Protein AF-A0A537DTS0-F1 (afdb_monomer_lite)

Structure (mmCIF, N/CA/C/O backbone):
data_AF-A0A537DTS0-F1
#
_entry.id   AF-A0A537DTS0-F1
#
loop_
_atom_site.group_PDB
_atom_site.id
_atom_site.type_symbol
_atom_site.label_atom_id
_atom_site.label_alt_id
_atom_site.label_comp_id
_atom_site.label_asym_id
_atom_site.label_entity_id
_atom_site.label_seq_id
_atom_site.pdbx_PDB_ins_code
_atom_site.Cartn_x
_atom_site.Cartn_y
_atom_site.Cartn_z
_atom_site.occupancy
_atom_site.B_iso_or_equiv
_atom_site.auth_seq_id
_atom_site.auth_comp_id
_atom_site.auth_asym_id
_atom_site.auth_atom_id
_atom_site.pdbx_PDB_model_num
ATOM 1 N N . MET A 1 1 ? -33.161 55.915 37.685 1.00 41.47 1 MET A N 1
ATOM 2 C CA . MET A 1 1 ? -31.942 55.635 36.904 1.00 41.47 1 MET A CA 1
ATOM 3 C C . MET A 1 1 ? -31.950 54.148 36.614 1.00 41.47 1 MET A C 1
ATOM 5 O O . MET A 1 1 ? -32.057 53.367 37.553 1.00 41.47 1 MET A O 1
ATOM 9 N N . GLU A 1 2 ? -32.057 53.816 35.331 1.00 39.00 2 GLU A N 1
ATOM 10 C CA . GLU A 1 2 ? -32.366 52.496 34.772 1.00 39.00 2 GLU A CA 1
ATOM 11 C C . GLU A 1 2 ? -31.259 51.465 35.022 1.00 39.00 2 GLU A C 1
ATOM 13 O O . GLU A 1 2 ? -30.074 51.774 34.948 1.00 39.00 2 GLU A O 1
ATOM 18 N N . ASN A 1 3 ? -31.671 50.228 35.315 1.00 42.84 3 ASN A N 1
ATOM 19 C CA . ASN A 1 3 ? -30.802 49.056 35.295 1.00 42.84 3 ASN A CA 1
ATOM 20 C C . ASN A 1 3 ? -30.776 48.507 33.864 1.00 42.84 3 ASN A C 1
ATOM 22 O O . ASN A 1 3 ? -31.713 47.816 33.455 1.00 42.84 3 ASN A O 1
ATOM 26 N N . ASP A 1 4 ? -29.697 48.782 33.134 1.00 44.84 4 ASP A N 1
ATOM 27 C CA . ASP A 1 4 ? -29.421 48.180 31.831 1.00 44.84 4 ASP A CA 1
ATOM 28 C C . ASP A 1 4 ? -29.162 46.674 31.986 1.00 44.84 4 ASP A C 1
ATOM 30 O O . ASP A 1 4 ? -28.068 46.214 32.327 1.00 44.84 4 ASP A O 1
ATOM 34 N N . ARG A 1 5 ? -30.203 45.876 31.730 1.00 45.31 5 ARG A N 1
ATOM 35 C CA . ARG A 1 5 ? -30.073 44.442 31.463 1.00 45.31 5 ARG A CA 1
ATOM 36 C C . ARG A 1 5 ? -29.352 44.272 30.128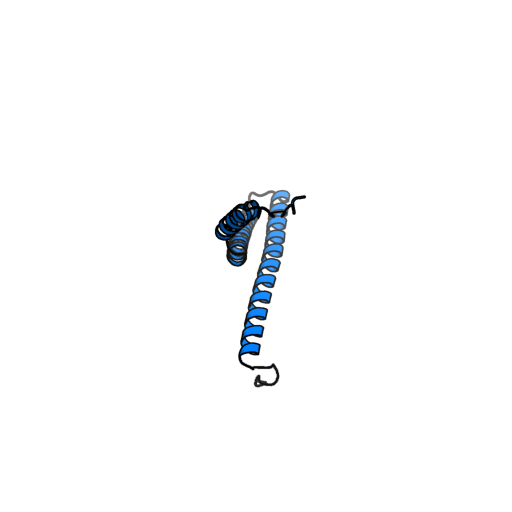 1.00 45.31 5 ARG A C 1
ATOM 38 O O . ARG A 1 5 ? -29.957 44.394 29.068 1.00 45.31 5 ARG A O 1
ATOM 45 N N . LEU A 1 6 ? -28.067 43.940 30.193 1.00 47.50 6 LEU A N 1
ATOM 46 C CA . LEU A 1 6 ? -27.316 43.393 29.067 1.00 47.50 6 LEU A CA 1
ATOM 47 C C . LEU A 1 6 ? -27.928 42.041 28.663 1.00 47.50 6 LEU A C 1
ATOM 49 O O . LEU A 1 6 ? -27.570 40.990 29.197 1.00 47.50 6 LEU A O 1
ATOM 53 N N . GLU A 1 7 ? -28.881 42.070 27.731 1.00 45.03 7 GLU A N 1
ATOM 54 C CA . GLU A 1 7 ? -29.323 40.886 26.999 1.00 45.03 7 GLU A CA 1
ATOM 55 C C . GLU A 1 7 ? -28.173 40.405 26.108 1.00 45.03 7 GLU A C 1
ATOM 57 O O . GLU A 1 7 ? -27.873 40.981 25.060 1.00 45.03 7 GLU A O 1
ATOM 62 N N . TYR A 1 8 ? -27.511 39.328 26.530 1.00 42.25 8 TYR A N 1
ATOM 63 C CA . TYR A 1 8 ? -26.631 38.566 25.655 1.00 42.25 8 TYR A CA 1
ATOM 64 C C . TYR A 1 8 ? -27.476 37.977 24.522 1.00 42.25 8 TYR A C 1
ATOM 66 O O . TYR A 1 8 ? -28.188 36.991 24.706 1.00 42.25 8 TYR A O 1
ATOM 74 N N . LYS A 1 9 ? -27.398 38.587 23.336 1.00 47.81 9 LYS A N 1
ATOM 75 C CA . LYS A 1 9 ? -27.877 37.971 22.098 1.00 47.81 9 LYS A CA 1
ATOM 76 C C . LYS A 1 9 ? -27.052 36.709 21.856 1.00 47.81 9 LYS A C 1
ATOM 78 O O . LYS A 1 9 ? -25.877 36.798 21.510 1.00 47.81 9 LYS A O 1
ATOM 83 N N . GLU A 1 10 ? -27.660 35.542 22.050 1.00 49.12 10 GLU A N 1
ATOM 84 C CA . GLU A 1 10 ? -27.097 34.271 21.601 1.00 49.12 10 GLU A CA 1
ATOM 85 C C . GLU A 1 10 ? -26.859 34.348 20.089 1.00 49.12 10 GLU A C 1
ATOM 87 O O . GLU A 1 10 ? -27.791 34.341 19.283 1.00 49.12 10 GLU A O 1
ATOM 92 N N . GLU A 1 11 ? -25.592 34.457 19.690 1.00 51.09 11 GLU A N 1
ATOM 93 C CA . GLU A 1 11 ? -25.190 34.388 18.293 1.00 51.09 11 GLU A CA 1
ATOM 94 C C . GLU A 1 11 ? -25.495 32.990 17.736 1.00 51.09 11 GLU A C 1
ATOM 96 O O . GLU A 1 11 ? -24.695 32.053 17.800 1.00 51.09 11 GLU A O 1
ATOM 101 N N . THR A 1 12 ? -26.645 32.863 17.080 1.00 52.38 12 THR A N 1
ATOM 102 C CA . THR A 1 12 ? -27.071 31.712 16.265 1.00 52.38 12 THR A CA 1
ATOM 103 C C . THR A 1 12 ? -26.147 31.410 15.068 1.00 52.38 12 THR A C 1
ATOM 105 O O . THR A 1 12 ? -26.436 30.527 14.258 1.00 52.38 12 THR A O 1
ATOM 108 N N . GLY A 1 13 ? -25.016 32.114 14.930 1.00 51.09 13 GLY A N 1
ATOM 109 C CA . GLY A 1 13 ? -24.048 31.963 13.840 1.00 51.09 13 GLY A CA 1
ATOM 110 C C . GLY A 1 13 ? -23.254 30.651 13.873 1.00 51.09 13 GLY A C 1
ATOM 111 O O . GLY A 1 13 ? -22.909 30.110 12.817 1.00 51.09 13 GLY A O 1
ATOM 112 N N . ASN A 1 14 ? -23.019 30.076 15.057 1.00 55.38 14 ASN A N 1
ATOM 113 C CA . ASN A 1 14 ? -22.230 28.843 15.188 1.00 55.38 14 ASN A CA 1
ATOM 114 C C . ASN A 1 14 ? -22.987 27.583 14.746 1.00 55.38 14 ASN A C 1
ATOM 116 O O . ASN A 1 14 ? -22.388 26.641 14.216 1.00 55.38 14 ASN A O 1
ATOM 120 N N . THR A 1 15 ? -24.312 27.568 14.876 1.00 59.56 15 THR A N 1
ATOM 121 C CA . THR A 1 15 ? -25.152 26.398 14.584 1.00 59.56 15 THR A CA 1
ATOM 122 C C . THR A 1 15 ? -25.092 26.014 13.103 1.00 59.56 15 THR A C 1
ATOM 124 O O . THR A 1 15 ? -24.930 24.839 12.766 1.00 59.56 15 THR A O 1
ATOM 127 N N . GLY A 1 16 ? -25.099 27.003 12.201 1.00 65.81 16 GLY A N 1
ATOM 128 C CA . GLY A 1 16 ? -24.997 26.783 10.753 1.00 65.81 16 GLY A CA 1
ATOM 129 C C . GLY A 1 16 ? -23.601 26.356 10.279 1.00 65.81 16 GLY A C 1
ATOM 130 O O . GLY A 1 16 ? -23.459 25.701 9.240 1.00 65.81 16 GLY A O 1
ATOM 131 N N . LEU A 1 17 ? -22.543 26.692 11.024 1.00 65.19 17 LEU A N 1
ATOM 132 C CA . LEU A 1 17 ? -21.191 26.198 10.749 1.00 65.19 17 LEU A CA 1
ATOM 133 C C . LEU A 1 17 ? -21.065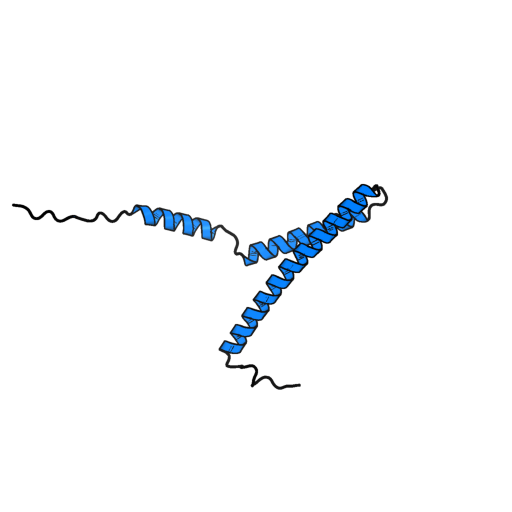 24.727 11.169 1.00 65.19 17 LEU A C 1
ATOM 135 O O . LEU A 1 17 ? -20.605 23.896 10.384 1.00 65.19 17 LEU A O 1
ATOM 139 N N . VAL A 1 18 ? -21.569 24.386 12.358 1.00 67.44 18 VAL A N 1
ATOM 140 C CA . VAL A 1 18 ? -21.616 23.012 12.884 1.00 67.44 18 VAL A CA 1
ATOM 141 C C . VAL A 1 18 ? -22.441 22.101 11.975 1.00 67.44 18 VAL A C 1
ATOM 143 O O . VAL A 1 18 ? -22.027 20.974 11.686 1.00 67.44 18 VAL A O 1
ATOM 146 N N . GLU A 1 19 ? -23.573 22.581 11.459 1.00 65.31 19 GLU A N 1
ATOM 147 C CA . GLU A 1 19 ? -24.417 21.808 10.548 1.00 65.31 19 GLU A CA 1
ATOM 148 C C . GLU A 1 19 ? -23.736 21.567 9.189 1.00 65.31 19 GLU A C 1
ATOM 150 O O . GLU A 1 19 ? -23.769 20.449 8.663 1.00 65.31 19 GLU A O 1
ATOM 155 N N . ARG A 1 20 ? -23.030 22.571 8.646 1.00 65.88 20 ARG A N 1
ATOM 156 C CA . ARG A 1 20 ? -22.211 22.430 7.428 1.00 65.88 20 ARG A CA 1
ATOM 157 C C . ARG A 1 20 ? -21.040 21.471 7.631 1.00 65.88 20 ARG A C 1
ATOM 159 O O . ARG A 1 20 ? -20.786 20.641 6.758 1.00 65.88 20 ARG A O 1
ATOM 166 N N . VAL A 1 21 ? -20.364 21.524 8.778 1.00 63.62 21 VAL A N 1
ATOM 167 C CA . VAL A 1 21 ? -19.285 20.587 9.139 1.00 63.62 21 VAL A CA 1
ATOM 168 C C . VAL A 1 21 ? -19.829 19.165 9.295 1.00 63.62 21 VAL A C 1
ATOM 170 O O . VAL A 1 21 ? -19.235 18.227 8.761 1.00 63.62 21 VAL A O 1
ATOM 173 N N . ARG A 1 22 ? -20.992 18.981 9.933 1.00 60.09 22 ARG A N 1
ATOM 174 C CA . ARG A 1 22 ? -21.681 17.680 10.018 1.00 60.09 22 ARG A CA 1
ATOM 175 C C . ARG A 1 22 ? -22.078 17.147 8.640 1.00 60.09 22 ARG A C 1
ATOM 177 O O . ARG A 1 22 ? -21.810 15.982 8.349 1.00 60.09 22 ARG A O 1
ATOM 184 N N . LYS A 1 23 ? -22.668 17.979 7.774 1.00 60.34 23 LYS A N 1
ATOM 185 C CA . LYS A 1 23 ? -23.018 17.606 6.389 1.00 60.34 23 LYS A CA 1
ATOM 186 C C . LYS A 1 23 ? -21.778 17.249 5.564 1.00 60.34 23 LYS A C 1
ATOM 188 O O . LYS A 1 23 ? -21.818 16.264 4.833 1.00 60.34 23 LYS A O 1
ATOM 193 N N . LYS A 1 24 ? -20.666 17.979 5.713 1.00 59.59 24 LYS A N 1
ATOM 194 C CA . LYS A 1 24 ? -19.384 17.645 5.065 1.00 59.59 24 LYS A CA 1
ATOM 195 C C . LYS A 1 24 ? -18.786 16.339 5.600 1.00 59.59 24 LYS A C 1
ATOM 197 O O . LYS A 1 24 ? -18.379 15.510 4.795 1.00 59.59 24 LYS A O 1
ATOM 202 N N . ARG A 1 25 ? -18.812 16.094 6.918 1.00 57.75 25 ARG A N 1
ATOM 203 C CA . ARG A 1 25 ? -18.375 14.814 7.515 1.00 57.75 25 ARG A CA 1
ATOM 204 C C . ARG A 1 25 ? -19.178 13.618 7.003 1.00 57.75 25 ARG A C 1
ATOM 206 O O . ARG A 1 25 ? -18.584 12.581 6.759 1.00 57.75 25 ARG A O 1
ATOM 213 N N . LYS A 1 26 ? -20.490 13.764 6.780 1.00 59.84 26 LYS A N 1
ATOM 214 C CA . LYS A 1 26 ? -21.327 12.703 6.183 1.00 59.84 26 LYS A CA 1
ATOM 215 C C . LYS A 1 26 ? -20.957 12.366 4.731 1.00 59.84 26 LYS A C 1
ATOM 217 O O . LYS A 1 26 ? -21.290 11.282 4.270 1.00 59.84 26 LYS A O 1
ATOM 222 N N . ARG A 1 27 ? -20.314 13.288 4.004 1.00 61.84 27 ARG A N 1
ATOM 223 C CA . ARG A 1 27 ? -19.915 13.098 2.598 1.00 61.84 27 ARG A CA 1
ATOM 224 C C . ARG A 1 27 ? -18.518 12.510 2.439 1.00 61.84 27 ARG A C 1
ATOM 226 O O . ARG A 1 27 ? -18.204 12.011 1.364 1.00 61.84 27 ARG A O 1
ATOM 233 N N . LEU A 1 28 ? -17.681 12.588 3.472 1.00 59.69 28 LEU A N 1
ATOM 234 C CA . LEU A 1 28 ? -16.352 12.003 3.415 1.00 59.69 28 LEU A CA 1
ATOM 235 C C . LEU A 1 28 ? -16.466 10.488 3.628 1.00 59.69 28 LEU A C 1
ATOM 237 O O . LEU A 1 28 ? -17.121 10.060 4.582 1.00 59.69 28 LEU A O 1
ATOM 241 N N . PRO A 1 29 ? -15.858 9.667 2.756 1.00 71.56 29 PRO A N 1
ATOM 242 C CA . PRO A 1 29 ? -15.758 8.235 3.001 1.00 71.56 29 PRO A CA 1
ATOM 243 C C . PRO A 1 29 ? -15.106 7.989 4.366 1.00 71.56 29 PRO A C 1
ATOM 245 O O . PRO A 1 29 ? -14.236 8.748 4.802 1.00 71.56 29 PRO A O 1
ATOM 248 N N . SER A 1 30 ? -15.534 6.928 5.056 1.00 82.94 30 SER A N 1
ATOM 249 C CA . SER A 1 30 ? -14.893 6.534 6.310 1.00 82.94 30 SER A CA 1
ATOM 250 C C . SER A 1 30 ? -13.397 6.312 6.077 1.00 82.94 30 SER A C 1
ATOM 252 O O . SER A 1 30 ? -12.974 5.918 4.988 1.00 82.94 30 SER A O 1
ATOM 254 N N . LEU A 1 31 ? -12.582 6.539 7.108 1.00 80.31 31 LEU A N 1
ATOM 255 C CA . LEU A 1 31 ? -11.141 6.290 7.031 1.00 80.31 31 LEU A CA 1
ATOM 256 C C . LEU A 1 31 ? -10.835 4.852 6.577 1.00 80.31 31 LEU A C 1
ATOM 258 O O . LEU A 1 31 ? -9.874 4.613 5.857 1.00 80.31 31 LEU A O 1
ATOM 262 N N . GLU A 1 32 ? -11.674 3.900 6.976 1.00 81.38 32 GLU A N 1
ATOM 263 C CA . GLU A 1 32 ? -11.590 2.501 6.561 1.00 81.38 32 GLU A CA 1
ATOM 264 C C . GLU A 1 32 ? -11.869 2.322 5.065 1.00 81.38 32 GLU A C 1
ATOM 266 O O . GLU A 1 32 ? -11.092 1.675 4.366 1.00 81.38 32 GLU A O 1
ATOM 271 N N . ARG A 1 33 ? -12.906 2.984 4.537 1.00 85.12 33 ARG A N 1
ATOM 272 C CA . ARG A 1 33 ? -13.195 2.991 3.099 1.00 85.12 33 ARG A CA 1
ATOM 273 C C . ARG A 1 33 ? -12.062 3.631 2.295 1.00 85.12 33 ARG A C 1
ATOM 275 O O . ARG A 1 33 ? -11.686 3.089 1.263 1.00 85.12 33 ARG A O 1
ATOM 282 N N . LEU A 1 34 ? -11.490 4.736 2.779 1.00 87.06 34 LEU A N 1
ATOM 283 C CA . LEU A 1 34 ? -10.320 5.373 2.161 1.00 87.06 34 LEU A CA 1
ATOM 284 C C . LEU A 1 34 ? -9.104 4.443 2.137 1.00 87.06 34 LEU A C 1
ATOM 286 O O . LEU A 1 34 ? -8.387 4.401 1.143 1.00 87.06 34 LEU A O 1
ATOM 290 N N . ARG A 1 35 ? -8.874 3.678 3.208 1.00 85.88 35 ARG A N 1
ATOM 291 C CA . ARG A 1 35 ? -7.772 2.708 3.264 1.00 85.88 35 ARG A CA 1
ATOM 292 C C . ARG A 1 35 ? -7.974 1.547 2.300 1.00 85.88 35 ARG A C 1
ATOM 294 O O . ARG A 1 35 ? -7.016 1.162 1.642 1.00 85.88 35 ARG A O 1
ATOM 301 N N . HIS A 1 36 ? -9.189 1.012 2.189 1.00 89.25 36 HIS A N 1
ATOM 302 C CA . HIS A 1 36 ? -9.485 -0.032 1.204 1.00 89.25 36 HIS A CA 1
ATOM 303 C C . HIS A 1 36 ? -9.294 0.459 -0.230 1.00 89.25 36 HIS A C 1
ATOM 305 O O . HIS A 1 36 ? -8.668 -0.235 -1.027 1.00 89.25 36 HIS A O 1
ATOM 311 N N . GLU A 1 37 ? -9.762 1.670 -0.533 1.00 91.25 37 GLU A N 1
ATOM 312 C CA . GLU A 1 37 ? -9.549 2.299 -1.837 1.00 91.25 37 GLU A CA 1
ATOM 313 C C . GLU A 1 37 ? -8.052 2.481 -2.133 1.00 91.25 37 GLU A C 1
ATOM 315 O O . GLU A 1 37 ? -7.575 2.113 -3.203 1.00 91.25 37 GLU A O 1
ATOM 320 N N . LEU A 1 38 ? -7.278 2.960 -1.156 1.00 91.81 38 LEU A N 1
ATOM 321 C CA . LEU A 1 38 ? -5.834 3.131 -1.307 1.00 91.81 38 LEU A CA 1
ATOM 322 C C . LEU A 1 38 ? -5.116 1.793 -1.549 1.00 91.81 38 LEU A C 1
ATOM 324 O O . LEU A 1 38 ? -4.247 1.705 -2.413 1.00 91.81 38 LEU A O 1
ATOM 328 N N . VAL A 1 39 ? -5.499 0.732 -0.831 1.00 94.06 39 VAL A N 1
ATOM 329 C CA . VAL A 1 39 ? -4.973 -0.623 -1.064 1.00 94.06 39 VAL A CA 1
ATOM 330 C C . VAL A 1 39 ? -5.295 -1.100 -2.479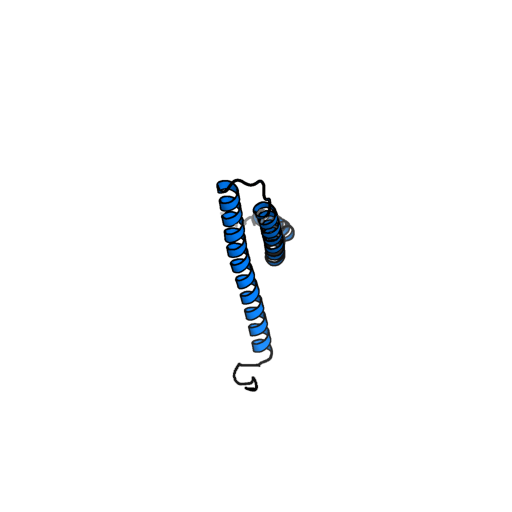 1.00 94.06 39 VAL A C 1
ATOM 332 O O . VAL A 1 39 ? -4.425 -1.674 -3.134 1.00 94.06 39 VAL A O 1
ATOM 335 N N . TYR A 1 40 ? -6.518 -0.865 -2.960 1.00 94.81 40 TYR A N 1
ATOM 336 C CA . TYR A 1 40 ? -6.917 -1.220 -4.320 1.00 94.81 40 TYR A CA 1
ATOM 337 C C . TYR A 1 40 ? -6.054 -0.497 -5.364 1.00 94.81 40 TYR A C 1
ATOM 339 O O . TYR A 1 40 ? -5.434 -1.146 -6.206 1.00 94.81 40 TYR A O 1
ATOM 347 N N . GLN A 1 41 ? -5.916 0.824 -5.249 1.00 94.62 41 GLN A N 1
ATOM 348 C CA . GLN A 1 41 ? -5.121 1.634 -6.178 1.00 94.62 41 GLN A CA 1
ATOM 349 C C . GLN A 1 41 ? -3.644 1.222 -6.207 1.00 94.62 41 GLN A C 1
ATOM 351 O O . GLN A 1 41 ? -3.043 1.128 -7.277 1.00 94.62 41 GLN A O 1
ATOM 356 N N . LEU A 1 42 ? -3.056 0.917 -5.047 1.00 95.81 42 LEU A N 1
ATOM 357 C CA . LEU A 1 42 ? -1.668 0.460 -4.965 1.00 95.81 42 LEU A CA 1
ATOM 358 C C . LEU A 1 42 ? -1.469 -0.918 -5.606 1.00 95.81 42 LEU A C 1
ATOM 360 O O . LEU A 1 42 ? -0.446 -1.148 -6.248 1.00 95.81 42 LEU A O 1
ATOM 364 N N . ARG A 1 43 ? -2.444 -1.827 -5.482 1.00 96.06 43 ARG A N 1
ATOM 365 C CA . ARG A 1 43 ? -2.403 -3.134 -6.158 1.00 96.06 43 ARG A CA 1
ATOM 366 C C . ARG A 1 43 ? -2.472 -2.992 -7.674 1.00 96.06 43 ARG A C 1
ATOM 368 O O . ARG A 1 43 ? -1.699 -3.644 -8.371 1.00 96.06 43 ARG A O 1
ATOM 375 N N . GLU A 1 44 ? -3.341 -2.121 -8.176 1.00 97.00 44 GLU A N 1
ATOM 376 C CA . GLU A 1 44 ? -3.426 -1.855 -9.614 1.00 97.00 44 GLU A CA 1
ATOM 377 C C . GLU A 1 44 ? -2.149 -1.178 -10.138 1.00 97.00 44 GLU A C 1
ATOM 379 O O . GLU A 1 44 ? -1.635 -1.568 -11.184 1.00 97.00 44 GLU A O 1
ATOM 384 N N . SER A 1 45 ? -1.551 -0.257 -9.375 1.00 94.19 45 SER A N 1
ATOM 385 C CA . SER A 1 45 ? -0.244 0.334 -9.707 1.00 94.19 45 SER A CA 1
ATOM 386 C C . SER A 1 45 ? 0.885 -0.711 -9.747 1.00 94.19 45 SER A C 1
ATOM 388 O O . SER A 1 45 ? 1.729 -0.700 -10.649 1.00 94.19 45 SER A O 1
ATOM 390 N N . LEU A 1 46 ? 0.888 -1.677 -8.820 1.00 96.00 46 LEU A N 1
ATOM 391 C CA . LEU A 1 46 ? 1.835 -2.798 -8.845 1.00 96.00 46 LEU A CA 1
ATOM 392 C C . LEU A 1 46 ? 1.657 -3.678 -10.080 1.00 96.00 46 LEU A C 1
ATOM 394 O O . LEU A 1 46 ? 2.649 -4.031 -10.716 1.00 96.00 46 LEU A O 1
ATOM 398 N N . ARG A 1 47 ? 0.411 -3.999 -10.446 1.00 95.75 47 ARG A N 1
ATOM 399 C CA . ARG A 1 47 ? 0.118 -4.758 -11.668 1.00 95.75 47 ARG A CA 1
ATOM 400 C C . ARG A 1 47 ? 0.606 -4.000 -12.903 1.00 95.75 47 ARG A C 1
ATOM 402 O O . ARG A 1 47 ? 1.353 -4.560 -13.699 1.00 95.75 47 ARG A O 1
ATOM 409 N N . ALA A 1 48 ? 0.264 -2.718 -13.016 1.00 93.38 48 ALA A N 1
ATOM 410 C CA . ALA A 1 48 ? 0.653 -1.885 -14.148 1.00 93.38 48 ALA A CA 1
ATOM 411 C C . ALA A 1 48 ? 2.180 -1.747 -14.275 1.00 93.38 48 ALA A C 1
ATOM 413 O O . ALA A 1 48 ? 2.728 -1.880 -15.368 1.00 93.38 48 ALA A O 1
ATOM 414 N N . SER A 1 49 ? 2.889 -1.515 -13.167 1.00 92.19 49 SER A N 1
ATOM 415 C CA . SER A 1 49 ? 4.358 -1.434 -13.176 1.00 92.19 49 SER A CA 1
ATOM 416 C C . SER A 1 49 ? 5.009 -2.772 -13.542 1.00 92.19 49 SER A C 1
ATOM 418 O O . SER A 1 49 ? 5.938 -2.783 -14.350 1.00 92.19 49 SER A O 1
ATOM 420 N N . GLN A 1 50 ? 4.481 -3.897 -13.049 1.00 93.12 50 GLN A N 1
ATOM 421 C CA . GLN A 1 50 ? 4.948 -5.237 -13.415 1.00 93.12 50 GLN A CA 1
ATOM 422 C C . GLN A 1 50 ? 4.762 -5.516 -14.914 1.00 93.12 50 GLN A C 1
ATOM 424 O O . GLN A 1 50 ? 5.678 -5.995 -15.585 1.00 93.12 50 GLN A O 1
ATOM 429 N N . GLU A 1 51 ? 3.590 -5.186 -15.461 1.00 93.38 51 GLU A N 1
ATOM 430 C CA . GLU A 1 51 ? 3.301 -5.319 -16.891 1.00 93.38 51 GLU A CA 1
ATOM 431 C C . GLU A 1 51 ? 4.249 -4.478 -17.741 1.00 93.38 51 GLU A C 1
ATOM 433 O O . GLU A 1 51 ? 4.718 -4.943 -18.779 1.00 93.38 51 GLU A O 1
ATOM 438 N N . LYS A 1 52 ? 4.560 -3.250 -17.305 1.00 91.38 52 LYS A N 1
ATOM 439 C CA . LYS A 1 52 ? 5.537 -2.398 -17.984 1.00 91.38 52 LYS A CA 1
ATOM 440 C C . LYS A 1 52 ? 6.914 -3.050 -17.950 1.00 91.38 52 LYS A C 1
ATOM 442 O O . LYS A 1 52 ? 7.456 -3.279 -19.018 1.00 91.38 52 LYS A O 1
ATOM 447 N N . MET A 1 53 ? 7.438 -3.436 -16.788 1.00 87.56 53 MET A N 1
ATOM 448 C CA . MET A 1 53 ? 8.774 -4.045 -16.651 1.00 87.56 53 MET A CA 1
ATOM 449 C C . MET A 1 53 ? 9.003 -5.282 -17.531 1.00 87.56 53 MET A C 1
ATOM 451 O O . MET A 1 53 ? 10.130 -5.527 -17.965 1.00 87.56 53 MET A O 1
ATOM 455 N N . ASN A 1 54 ? 7.947 -6.051 -17.798 1.00 87.69 54 ASN A N 1
ATOM 456 C CA . ASN A 1 54 ? 8.011 -7.268 -18.603 1.00 87.69 54 ASN A CA 1
ATOM 457 C C . ASN A 1 54 ? 8.012 -7.017 -20.119 1.00 87.69 54 ASN A C 1
ATOM 459 O O . ASN A 1 54 ? 8.171 -7.967 -20.886 1.00 87.69 54 ASN A O 1
ATOM 463 N N . LYS A 1 55 ? 7.856 -5.768 -20.579 1.00 90.12 55 LYS A N 1
ATOM 464 C CA . LYS A 1 55 ? 7.914 -5.459 -22.012 1.00 90.12 55 LYS A CA 1
ATOM 465 C C . LYS A 1 55 ? 9.354 -5.589 -22.525 1.00 90.12 55 LYS A C 1
ATOM 467 O O . LYS A 1 55 ? 10.249 -4.921 -22.000 1.00 90.12 55 LYS A O 1
ATOM 472 N N . PRO A 1 56 ? 9.600 -6.416 -23.557 1.00 80.00 56 PRO A N 1
ATOM 473 C CA . PRO A 1 56 ? 10.948 -6.649 -24.076 1.00 80.00 56 PRO A CA 1
ATOM 474 C C . PRO A 1 56 ? 11.538 -5.418 -24.780 1.00 80.00 56 PRO A C 1
ATOM 476 O O . PRO A 1 56 ? 12.752 -5.294 -24.852 1.00 80.00 56 PRO A O 1
ATOM 479 N N . GLU A 1 57 ? 10.691 -4.492 -25.234 1.00 87.81 57 GLU A N 1
ATOM 480 C CA . GLU A 1 57 ? 11.072 -3.308 -26.019 1.00 87.81 57 GLU A CA 1
ATOM 481 C C . GLU A 1 57 ? 11.560 -2.116 -25.175 1.00 87.81 57 GLU A C 1
ATOM 483 O O . GLU A 1 57 ? 11.956 -1.091 -25.721 1.00 87.81 57 GLU A O 1
ATOM 488 N N . LEU A 1 58 ? 11.527 -2.220 -23.843 1.00 86.56 58 LEU A N 1
ATOM 489 C CA . LEU A 1 58 ? 11.960 -1.136 -22.958 1.00 86.56 58 LEU A CA 1
ATOM 490 C C . LEU A 1 58 ? 13.476 -0.992 -22.925 1.00 86.56 58 LEU A C 1
ATOM 492 O O . LEU A 1 58 ? 14.203 -1.974 -22.738 1.00 86.56 58 LEU A O 1
ATOM 496 N N . SER A 1 59 ? 13.939 0.255 -22.955 1.00 90.56 59 SER A N 1
ATOM 497 C CA . SER A 1 59 ? 15.333 0.563 -22.656 1.00 90.56 59 SER A CA 1
ATOM 498 C C . SER A 1 59 ? 15.687 0.193 -21.208 1.00 90.56 59 SER A C 1
ATOM 500 O O . SER A 1 59 ? 14.831 0.113 -20.318 1.00 90.56 59 SER A O 1
ATOM 502 N N . LEU A 1 60 ? 16.982 0.003 -20.942 1.00 88.38 60 LEU A N 1
ATOM 503 C CA . LEU A 1 60 ? 17.482 -0.298 -19.597 1.00 88.38 60 LEU A CA 1
ATOM 504 C C . LEU A 1 60 ? 17.087 0.788 -18.578 1.00 88.38 60 LEU A C 1
ATOM 506 O O . LEU A 1 60 ? 16.707 0.465 -17.452 1.00 88.38 60 LEU A O 1
ATOM 510 N N . ALA A 1 61 ? 17.137 2.061 -18.982 1.00 90.50 61 ALA A N 1
ATOM 511 C CA . ALA A 1 61 ? 16.783 3.194 -18.131 1.00 90.50 61 ALA A CA 1
ATOM 512 C C . ALA A 1 61 ? 15.294 3.183 -17.752 1.00 90.50 61 ALA A C 1
ATOM 514 O O . ALA A 1 61 ? 14.948 3.338 -16.581 1.00 90.50 61 ALA A O 1
ATOM 515 N N . GLU A 1 62 ? 14.408 2.925 -18.715 1.00 91.06 62 GLU A N 1
ATOM 516 C CA . GLU A 1 62 ? 12.970 2.851 -18.448 1.00 91.06 62 GLU A CA 1
ATOM 517 C C . GLU A 1 62 ? 12.617 1.626 -17.599 1.00 91.06 62 GLU A C 1
ATOM 519 O O . GLU A 1 62 ? 11.793 1.717 -16.689 1.00 91.06 62 GLU A O 1
ATOM 524 N N . ARG A 1 63 ? 13.270 0.482 -17.834 1.00 91.19 63 ARG A N 1
ATOM 525 C CA . ARG A 1 63 ? 13.101 -0.713 -16.997 1.00 91.19 63 ARG A CA 1
ATOM 526 C C . ARG A 1 63 ? 13.529 -0.450 -15.552 1.00 91.19 63 ARG A C 1
ATOM 528 O O . ARG A 1 63 ? 12.827 -0.864 -14.627 1.00 91.19 63 ARG A O 1
ATOM 535 N N . HIS A 1 64 ? 14.644 0.255 -15.349 1.00 92.62 64 HIS A N 1
ATOM 536 C CA . HIS A 1 64 ? 15.092 0.657 -14.017 1.00 92.62 64 HIS A CA 1
ATOM 537 C C . HIS A 1 64 ? 14.071 1.580 -13.342 1.00 92.62 64 HIS A C 1
ATOM 539 O O . HIS A 1 64 ? 13.684 1.326 -12.202 1.00 92.62 64 HIS A O 1
ATOM 545 N N . HIS A 1 65 ? 13.559 2.580 -14.063 1.00 93.75 65 HIS A N 1
ATOM 546 C CA . HIS A 1 65 ? 12.510 3.470 -13.565 1.00 93.75 65 HIS A CA 1
ATOM 547 C C . HIS A 1 65 ? 11.249 2.702 -13.128 1.00 93.75 65 HIS A C 1
ATOM 549 O O . HIS A 1 65 ? 10.789 2.866 -11.998 1.00 93.75 65 HIS A O 1
ATOM 555 N N . TRP A 1 66 ? 10.721 1.799 -13.960 1.00 94.44 66 TRP A N 1
ATOM 556 C CA . TRP A 1 66 ? 9.540 1.006 -13.594 1.00 94.44 66 TRP A CA 1
ATOM 557 C C . TRP A 1 66 ? 9.797 0.056 -12.419 1.00 94.44 66 TRP A C 1
ATOM 559 O O . TRP A 1 66 ? 8.913 -0.129 -11.585 1.00 94.44 66 TRP A O 1
ATOM 569 N N . THR A 1 67 ? 11.016 -0.474 -12.296 1.00 93.62 67 THR A N 1
ATOM 570 C CA . THR A 1 67 ? 11.429 -1.284 -11.137 1.00 93.62 67 THR A CA 1
ATOM 571 C C . THR A 1 67 ? 11.425 -0.460 -9.848 1.00 93.62 67 THR A C 1
ATOM 573 O O . THR A 1 67 ? 10.961 -0.936 -8.809 1.00 93.62 67 THR A O 1
ATOM 576 N N . GLN A 1 68 ? 11.892 0.792 -9.898 1.00 95.38 68 GLN A N 1
ATOM 577 C CA . GLN A 1 68 ? 11.828 1.710 -8.758 1.00 95.38 68 GLN A CA 1
ATOM 578 C C . GLN A 1 68 ? 10.376 2.017 -8.376 1.00 95.38 68 GLN A C 1
ATOM 580 O O . GLN A 1 68 ? 10.019 1.903 -7.203 1.00 95.38 68 GLN A O 1
ATOM 585 N N . VAL A 1 69 ? 9.526 2.334 -9.360 1.00 94.31 69 VAL A N 1
ATOM 586 C CA . VAL A 1 69 ? 8.089 2.582 -9.148 1.00 94.31 69 VAL A CA 1
ATOM 587 C C . VAL A 1 69 ? 7.418 1.369 -8.505 1.00 94.31 69 VAL A C 1
ATOM 589 O O . VAL A 1 69 ? 6.692 1.519 -7.520 1.00 94.31 69 VAL A O 1
ATOM 592 N N . HIS A 1 70 ? 7.694 0.166 -9.009 1.00 94.31 70 HIS A N 1
ATOM 593 C CA . HIS A 1 70 ? 7.167 -1.079 -8.459 1.00 94.31 70 HIS A CA 1
ATOM 594 C C . HIS A 1 70 ? 7.604 -1.277 -7.002 1.00 94.31 70 HIS A C 1
ATOM 596 O O . HIS A 1 70 ? 6.774 -1.483 -6.116 1.00 94.31 70 HIS A O 1
ATOM 602 N N . THR A 1 71 ? 8.904 -1.139 -6.735 1.00 96.00 71 THR A N 1
ATOM 603 C CA . THR A 1 71 ? 9.485 -1.327 -5.397 1.00 96.00 71 THR A CA 1
ATOM 604 C C . THR A 1 71 ? 8.905 -0.337 -4.391 1.00 96.00 71 THR A C 1
ATOM 606 O O .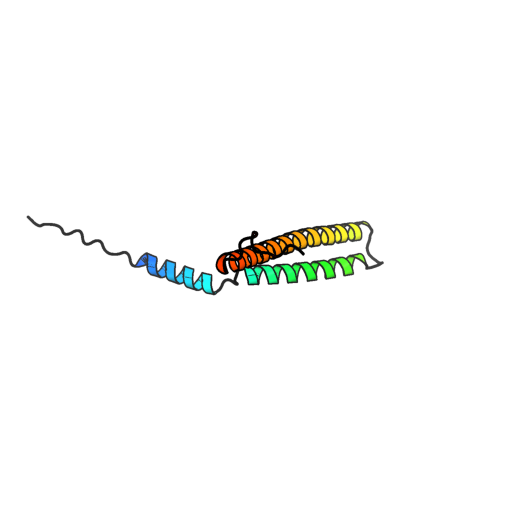 THR A 1 71 ? 8.477 -0.735 -3.307 1.00 96.00 71 THR A O 1
ATOM 609 N N . TYR A 1 72 ? 8.836 0.943 -4.754 1.00 96.06 72 TYR A N 1
ATOM 610 C CA . TYR A 1 72 ? 8.271 1.980 -3.896 1.00 96.06 72 TYR A CA 1
ATOM 611 C C . TYR A 1 72 ? 6.786 1.731 -3.613 1.00 96.06 72 TYR A C 1
ATOM 613 O O . TYR A 1 72 ? 6.349 1.772 -2.463 1.00 96.06 72 TYR A O 1
ATOM 621 N N . THR A 1 73 ? 6.010 1.385 -4.644 1.00 94.88 73 THR A N 1
ATOM 622 C CA . THR A 1 73 ? 4.583 1.070 -4.487 1.00 94.88 73 THR A CA 1
ATOM 623 C C . THR A 1 73 ? 4.383 -0.129 -3.552 1.00 94.88 73 THR A C 1
ATOM 625 O O . THR A 1 73 ? 3.506 -0.096 -2.688 1.00 94.88 73 THR A O 1
ATOM 628 N N . ALA A 1 74 ? 5.228 -1.162 -3.655 1.00 95.44 74 ALA A N 1
ATOM 629 C CA . ALA A 1 74 ? 5.184 -2.331 -2.776 1.00 95.44 74 ALA A CA 1
ATOM 630 C C . ALA A 1 74 ? 5.511 -1.970 -1.320 1.00 95.44 74 ALA A C 1
ATOM 632 O O . ALA A 1 74 ? 4.852 -2.455 -0.398 1.00 95.44 74 ALA A O 1
ATOM 633 N N . GLN A 1 75 ? 6.495 -1.094 -1.098 1.00 96.88 75 GLN A N 1
ATOM 634 C CA . GLN A 1 75 ? 6.843 -0.600 0.236 1.00 96.88 75 GLN A CA 1
ATOM 635 C C . GLN A 1 75 ? 5.676 0.159 0.874 1.00 96.88 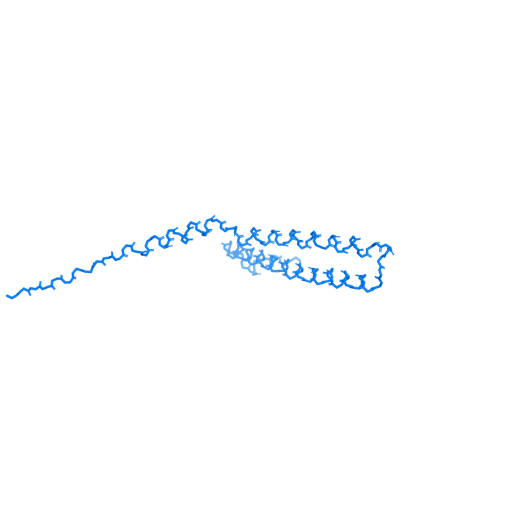75 GLN A C 1
ATOM 637 O O . GLN A 1 75 ? 5.303 -0.137 2.010 1.00 96.88 75 GLN A O 1
ATOM 642 N N . VAL A 1 76 ? 5.058 1.085 0.136 1.00 95.25 76 VAL A N 1
ATOM 643 C CA . VAL A 1 76 ? 3.900 1.850 0.621 1.00 95.25 76 VAL A CA 1
ATOM 644 C C . VAL A 1 76 ? 2.725 0.921 0.934 1.00 95.25 76 VAL A C 1
ATOM 646 O O . VAL A 1 76 ? 2.125 1.028 2.007 1.00 95.25 76 VAL A O 1
ATOM 649 N N . LEU A 1 77 ? 2.429 -0.034 0.046 1.00 94.81 77 LEU A N 1
ATOM 650 C CA . LEU A 1 77 ? 1.375 -1.023 0.272 1.00 94.81 77 LEU A CA 1
ATOM 651 C C . LEU A 1 77 ? 1.636 -1.846 1.540 1.00 94.81 77 LEU A C 1
ATOM 653 O O . LEU A 1 77 ? 0.731 -2.013 2.355 1.00 94.81 77 LEU A O 1
ATOM 657 N N . ASN A 1 78 ? 2.868 -2.314 1.741 1.00 94.88 78 ASN A N 1
ATOM 658 C CA . ASN A 1 78 ? 3.240 -3.080 2.930 1.00 94.88 78 ASN A CA 1
ATOM 659 C C . ASN A 1 78 ? 3.024 -2.291 4.223 1.00 94.88 78 ASN A C 1
ATOM 661 O O . ASN A 1 78 ? 2.504 -2.847 5.190 1.00 94.88 78 ASN A O 1
ATOM 665 N N . THR A 1 79 ? 3.376 -1.006 4.245 1.00 93.56 79 THR A N 1
ATOM 666 C CA . THR A 1 79 ? 3.139 -0.137 5.406 1.00 93.56 79 THR A CA 1
ATOM 667 C C . THR A 1 79 ? 1.649 -0.043 5.730 1.00 93.56 79 THR A C 1
ATOM 669 O O . THR A 1 79 ? 1.247 -0.269 6.868 1.00 93.56 79 THR A O 1
ATOM 672 N N . ILE A 1 80 ? 0.806 0.198 4.723 1.00 90.81 80 ILE A N 1
ATOM 673 C CA . ILE A 1 80 ? -0.647 0.315 4.919 1.00 90.81 80 ILE A CA 1
ATOM 674 C C . ILE A 1 80 ? -1.257 -1.004 5.401 1.00 90.81 80 ILE A C 1
ATOM 676 O O . ILE A 1 80 ? -2.130 -1.003 6.270 1.00 90.81 80 ILE A O 1
ATOM 680 N N . LEU A 1 81 ? -0.810 -2.137 4.854 1.00 91.75 81 LEU A N 1
ATOM 681 C CA . LEU A 1 81 ? -1.297 -3.451 5.270 1.00 91.75 81 LEU A CA 1
ATOM 682 C C . LEU A 1 81 ? -0.919 -3.765 6.722 1.00 91.75 81 LEU A C 1
ATOM 684 O O . LEU A 1 81 ? -1.768 -4.263 7.461 1.00 91.75 81 LEU A O 1
ATOM 688 N N . ARG A 1 82 ? 0.300 -3.423 7.158 1.00 92.81 82 ARG A N 1
ATOM 689 C CA . ARG A 1 82 ? 0.717 -3.574 8.564 1.00 92.81 82 ARG A CA 1
ATOM 690 C C . ARG A 1 82 ? -0.137 -2.722 9.499 1.00 92.81 82 ARG A C 1
ATOM 692 O O . ARG A 1 82 ? -0.608 -3.227 10.513 1.00 92.81 82 ARG A O 1
ATOM 699 N N . ASP A 1 83 ? -0.405 -1.474 9.129 1.00 90.94 83 ASP A N 1
ATOM 700 C CA . ASP A 1 83 ? -1.282 -0.578 9.892 1.00 90.94 83 ASP A CA 1
ATOM 701 C C . ASP A 1 83 ? -2.715 -1.118 10.019 1.00 90.94 83 ASP A C 1
ATOM 703 O O . ASP A 1 83 ? -3.377 -0.926 11.043 1.00 90.94 83 ASP A O 1
ATOM 707 N N . LEU A 1 84 ? -3.230 -1.766 8.970 1.00 88.38 84 LEU A N 1
ATOM 708 C CA . LEU A 1 84 ? -4.543 -2.412 8.998 1.00 88.38 84 LEU A CA 1
ATOM 709 C C . LEU A 1 84 ? -4.545 -3.641 9.907 1.00 88.38 84 LEU A C 1
ATOM 711 O O . LEU A 1 84 ? -5.468 -3.796 10.706 1.00 88.38 84 LEU A O 1
ATOM 715 N N . GLN A 1 85 ? -3.509 -4.475 9.821 1.00 89.56 85 GLN A N 1
ATOM 716 C CA . GLN A 1 85 ? -3.348 -5.630 10.701 1.00 89.56 85 GLN A CA 1
ATOM 717 C C . GLN A 1 85 ? -3.264 -5.197 12.163 1.00 89.56 85 GLN A C 1
ATOM 719 O O . GLN A 1 85 ? -4.009 -5.720 12.982 1.00 89.56 85 GLN A O 1
ATOM 724 N N . LEU A 1 86 ? -2.444 -4.197 12.489 1.00 90.25 86 LEU A N 1
ATOM 725 C CA . LEU A 1 86 ? -2.312 -3.697 13.856 1.00 90.25 86 LEU A CA 1
ATOM 726 C C . LEU A 1 86 ? -3.670 -3.276 14.437 1.00 90.25 86 LEU A C 1
ATOM 728 O O . LEU A 1 86 ? -4.013 -3.674 15.546 1.00 90.25 86 LEU A O 1
ATOM 732 N N . LYS A 1 87 ? -4.486 -2.553 13.662 1.00 88.50 87 LYS A N 1
ATOM 733 C CA . LYS A 1 87 ? -5.834 -2.161 14.099 1.00 88.50 87 LYS A CA 1
ATOM 734 C C . LYS A 1 87 ? -6.783 -3.337 14.309 1.00 88.50 87 LYS A C 1
ATOM 736 O O . LYS A 1 87 ? -7.590 -3.299 15.236 1.00 88.50 87 LYS A O 1
ATOM 741 N N . ASP A 1 88 ? -6.722 -4.357 13.457 1.00 88.06 88 ASP A N 1
ATOM 742 C CA . ASP A 1 88 ? -7.527 -5.569 13.650 1.00 88.06 88 ASP A CA 1
ATOM 743 C C . ASP A 1 88 ? -7.120 -6.291 14.942 1.00 88.06 88 ASP A C 1
ATOM 745 O O . ASP A 1 88 ? -7.968 -6.720 15.723 1.00 88.06 88 ASP A O 1
ATOM 749 N N . TRP A 1 89 ? -5.818 -6.345 15.221 1.00 89.25 89 TRP A N 1
ATOM 750 C CA . TRP A 1 89 ? -5.284 -6.950 16.437 1.00 89.25 89 TRP A CA 1
ATOM 751 C C . TRP A 1 89 ? -5.687 -6.167 17.689 1.00 89.25 89 TRP A C 1
ATOM 753 O O . TRP A 1 89 ? -6.138 -6.774 18.657 1.00 89.25 89 TRP A O 1
ATOM 763 N N . GLU A 1 90 ? -5.617 -4.835 17.661 1.00 91.06 90 GLU A N 1
ATOM 764 C CA . GLU A 1 90 ? -6.113 -3.972 18.743 1.00 91.06 90 GLU A CA 1
ATOM 765 C C . GLU A 1 90 ? -7.607 -4.190 19.011 1.00 91.06 90 GLU A C 1
ATOM 767 O O . GLU A 1 90 ? -8.043 -4.224 20.164 1.00 91.06 90 GLU A O 1
ATOM 772 N N . LYS A 1 91 ? -8.409 -4.351 17.951 1.00 89.81 91 LYS A N 1
ATOM 773 C CA . LYS A 1 91 ? -9.842 -4.632 18.074 1.00 89.81 91 LYS A CA 1
ATOM 774 C C . LYS A 1 91 ? -10.080 -5.993 18.727 1.00 89.81 91 LYS A C 1
ATOM 776 O O . LYS A 1 91 ? -10.841 -6.076 19.689 1.00 89.81 91 LYS A O 1
ATOM 781 N N . ARG A 1 92 ? -9.400 -7.037 18.248 1.00 87.62 92 ARG A N 1
ATOM 782 C CA . ARG A 1 92 ? -9.475 -8.391 18.819 1.00 87.62 92 ARG A CA 1
ATOM 783 C C . ARG A 1 92 ? -9.051 -8.415 20.284 1.00 87.62 92 ARG A C 1
ATOM 785 O O . ARG A 1 92 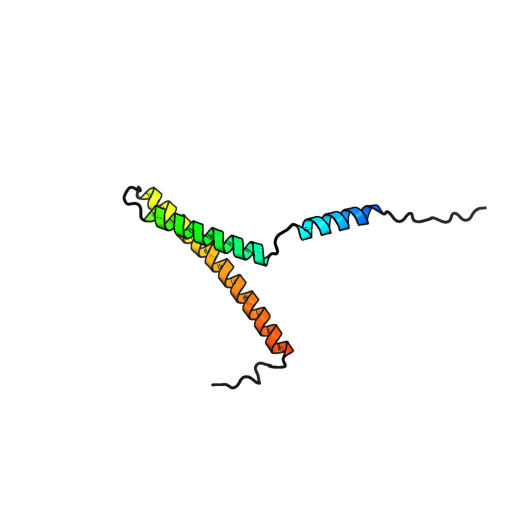? -9.704 -9.071 21.089 1.00 87.62 92 ARG A O 1
ATOM 792 N N . LEU A 1 93 ? -7.998 -7.680 20.641 1.00 87.88 93 LEU A N 1
ATOM 793 C CA . LEU A 1 93 ? -7.532 -7.575 22.021 1.00 87.88 93 LEU A CA 1
ATOM 794 C C . LEU A 1 93 ? -8.611 -6.965 22.924 1.00 87.88 93 LEU A C 1
ATOM 796 O O . LEU A 1 93 ? -8.945 -7.555 23.947 1.00 87.88 93 LEU A O 1
ATOM 800 N N . LYS A 1 94 ? -9.230 -5.856 22.502 1.00 88.88 94 LYS A N 1
ATOM 801 C CA . LYS A 1 94 ? -10.342 -5.234 23.242 1.00 88.88 94 LYS A CA 1
ATOM 802 C C . LYS A 1 94 ? -11.537 -6.169 23.408 1.00 88.88 94 LYS A C 1
ATOM 804 O O . LYS A 1 94 ? -12.155 -6.189 24.467 1.00 88.88 94 LYS A O 1
ATOM 809 N N . GLU A 1 95 ? -11.877 -6.945 22.381 1.00 87.81 95 GLU A N 1
ATOM 810 C CA . GLU A 1 95 ? -12.967 -7.926 22.463 1.00 87.81 95 GLU A CA 1
ATOM 811 C C . GLU A 1 95 ? -12.661 -9.049 23.467 1.00 87.81 95 GLU A C 1
ATOM 813 O O . GLU A 1 95 ? -13.559 -9.490 24.185 1.00 87.81 95 GLU A O 1
ATOM 818 N N . LEU A 1 96 ? -11.407 -9.503 23.553 1.00 85.25 96 LEU A N 1
ATOM 819 C CA . LEU A 1 96 ? -10.976 -10.494 24.545 1.00 85.25 96 LEU A CA 1
ATOM 820 C C . LEU A 1 96 ? -11.008 -9.926 25.970 1.00 85.25 96 LEU A C 1
ATOM 822 O O . LEU A 1 96 ? -11.540 -10.578 26.871 1.00 85.25 96 LEU A O 1
ATOM 826 N N . GLU A 1 97 ? -10.523 -8.698 26.162 1.00 84.44 97 GLU A N 1
ATOM 827 C CA . GLU A 1 97 ? -10.586 -7.988 27.446 1.00 84.44 97 GLU A CA 1
ATOM 828 C C . GLU A 1 97 ? -12.034 -7.821 27.929 1.00 84.44 97 GLU A C 1
ATOM 830 O O . GLU A 1 97 ? -12.338 -8.115 29.085 1.00 84.44 97 GLU A O 1
ATOM 835 N N . GLN A 1 98 ? -12.953 -7.433 27.038 1.00 83.31 98 GLN A N 1
ATOM 836 C CA . GLN A 1 98 ? -14.385 -7.308 27.348 1.00 83.31 98 GLN A CA 1
ATOM 837 C C . GLN A 1 98 ? -15.031 -8.634 27.761 1.00 83.31 98 GLN A C 1
ATOM 839 O O . GLN A 1 98 ? -15.971 -8.642 28.552 1.00 83.31 98 GLN A O 1
ATOM 844 N N . ARG A 1 99 ? -14.531 -9.760 27.245 1.00 82.94 99 ARG A N 1
ATOM 845 C CA . ARG A 1 99 ? -14.995 -11.108 27.608 1.00 82.94 99 ARG A CA 1
ATOM 846 C C . ARG A 1 99 ? -14.379 -11.625 28.913 1.00 82.94 99 ARG A C 1
ATOM 848 O O . ARG A 1 99 ? -14.628 -12.770 29.276 1.00 82.94 99 ARG A O 1
ATOM 855 N N . GLY A 1 100 ? -13.563 -10.824 29.604 1.00 72.81 100 GLY A N 1
ATOM 856 C CA . GLY A 1 100 ? -12.859 -11.235 30.822 1.00 72.81 100 GLY A CA 1
ATOM 857 C C . GLY A 1 100 ? -11.736 -12.251 30.579 1.00 72.81 100 GLY A C 1
ATOM 858 O O . GLY A 1 100 ? -11.151 -12.760 31.536 1.00 72.81 100 GLY A O 1
ATOM 859 N N . LEU A 1 101 ? -11.403 -12.533 29.313 1.00 63.28 101 LEU A N 1
ATOM 860 C CA . LEU A 1 101 ? -10.284 -13.386 28.922 1.00 63.28 101 LEU A CA 1
ATOM 861 C C . LEU A 1 101 ? -8.995 -12.573 29.048 1.00 63.28 101 LEU A C 1
ATOM 863 O O . LEU A 1 101 ? -8.495 -11.986 28.090 1.00 63.28 101 LEU A O 1
ATOM 867 N N . THR A 1 102 ? -8.449 -12.520 30.259 1.00 60.44 102 THR A N 1
ATOM 868 C CA . THR A 1 102 ? -7.071 -12.056 30.454 1.00 60.44 102 THR A CA 1
ATOM 869 C C . THR A 1 102 ? -6.106 -13.134 29.962 1.00 60.44 102 THR A C 1
ATOM 871 O O . THR A 1 102 ? -6.402 -14.328 30.039 1.00 60.44 102 THR A O 1
ATOM 874 N N . TYR A 1 103 ? -4.920 -12.739 29.495 1.00 57.81 103 TYR A N 1
ATOM 875 C CA . TYR A 1 103 ? -3.843 -13.628 29.015 1.00 57.81 103 TYR A CA 1
ATOM 876 C C . TYR A 1 103 ? -3.466 -14.770 29.985 1.00 57.81 103 TYR A C 1
ATOM 878 O O . TYR A 1 103 ? -2.809 -15.721 29.582 1.00 57.81 103 TYR A O 1
ATOM 886 N N . LYS A 1 104 ? -3.916 -14.714 31.247 1.00 55.44 104 LYS A N 1
ATOM 887 C CA . LYS A 1 104 ? -3.774 -15.769 32.262 1.00 55.44 104 LYS A CA 1
ATOM 888 C C . LYS A 1 104 ? -4.749 -16.949 32.107 1.00 55.44 104 LYS A C 1
ATOM 890 O O . LYS A 1 104 ? -4.602 -17.933 32.818 1.00 55.44 104 LYS A O 1
ATOM 895 N N . THR A 1 105 ? -5.748 -16.849 31.229 1.00 54.28 105 THR A N 1
ATOM 896 C CA . THR A 1 105 ? -6.819 -17.857 31.054 1.00 54.28 105 THR A CA 1
ATOM 897 C C . THR A 1 105 ? -6.783 -18.575 29.705 1.00 54.28 105 THR A C 1
ATOM 899 O O . THR A 1 105 ? -7.616 -19.441 29.447 1.00 54.28 105 THR A O 1
ATOM 902 N N . LEU A 1 106 ? -5.818 -18.250 28.840 1.00 55.59 106 LEU A N 1
ATOM 903 C CA . LEU A 1 106 ? -5.616 -18.981 27.593 1.00 55.59 106 LEU A CA 1
ATOM 904 C C . LEU A 1 106 ? -4.928 -20.317 27.911 1.00 55.59 106 LEU A C 1
ATOM 906 O O . LEU A 1 106 ? -3.859 -20.298 28.523 1.00 55.59 106 LEU A O 1
ATOM 910 N N . PRO A 1 107 ? -5.502 -21.471 27.523 1.00 55.41 107 PRO A N 1
ATOM 911 C CA . PRO A 1 107 ? -4.837 -22.746 27.709 1.00 55.41 107 PRO A CA 1
ATOM 912 C C . PRO A 1 107 ? -3.606 -22.772 26.807 1.00 55.41 107 PRO A C 1
ATOM 914 O O . PRO A 1 107 ? -3.717 -22.754 25.579 1.00 55.41 107 PRO A O 1
ATOM 917 N N . THR A 1 108 ? -2.431 -22.773 27.430 1.00 55.62 108 THR A N 1
ATOM 918 C CA . THR A 1 108 ? -1.161 -23.064 26.773 1.00 55.62 108 THR A CA 1
ATOM 919 C C . THR A 1 108 ? -1.289 -24.450 26.148 1.00 55.62 108 THR A C 1
ATOM 921 O O . THR A 1 108 ? -1.535 -25.425 26.860 1.00 55.62 108 THR A O 1
ATOM 924 N N . ARG A 1 109 ? -1.222 -24.516 24.819 1.00 47.44 109 ARG A N 1
ATOM 925 C CA . ARG A 1 109 ? -1.193 -25.772 24.070 1.00 47.44 109 ARG A CA 1
ATOM 926 C C . ARG A 1 109 ? 0.242 -26.200 23.833 1.00 47.44 109 ARG A C 1
ATOM 928 O O . ARG A 1 109 ? 1.065 -25.294 23.572 1.00 47.44 109 ARG A O 1
#

Foldseek 3Di:
DDDDDPDDDPPPPVVVVVVVVVVVVVPDPPPVVVLVVLLVVLVVQLVVLVVQLPDPPDDPVVNVVSVVSNVVSVVVSVVSVVVVVVVVVVVVVVVCVVVVNDPVPDPDD

Secondary structure (DSSP, 8-state):
-----------THHHHHHHHHHHHHHHSPPHHHHHHHHHHHHHHHHHHHHHHHT-TT--HHHHHHHHHHHHHHHHHHHHHHHHHHHHHHHHHHHHHHHTT--TTSS---

Radius of gyration: 27.09 Å; chains: 1; bounding box: 50×81×63 Å

Sequence (109 aa):
MENDRLEYKEETGNTGLVERVRKKRKRLPSLERLRHELVYQLRESLRASQEKMNKPELSLAERHHWTQVHTYTAQVLNTILRDLQLKDWEKRLKELEQRGLTYKTLPTR

pLDDT: mean 78.26, std 17.83, range [39.0, 97.0]